Protein AF-A0A395ZBR1-F1 (afdb_monomer_lite)

Structure (mmCIF, N/CA/C/O backbone):
data_AF-A0A395ZBR1-F1
#
_entry.id   AF-A0A395ZBR1-F1
#
loop_
_atom_site.group_PDB
_atom_site.id
_atom_site.type_symbol
_atom_site.label_atom_id
_atom_site.label_alt_id
_atom_site.label_comp_id
_atom_site.label_asym_id
_atom_site.label_entity_id
_atom_site.label_seq_id
_atom_site.pdbx_PDB_ins_code
_atom_site.Cartn_x
_atom_site.Cartn_y
_atom_site.Cartn_z
_atom_site.occupancy
_atom_site.B_iso_or_equiv
_atom_site.auth_seq_id
_atom_site.auth_comp_id
_atom_site.auth_asym_id
_atom_site.auth_atom_id
_atom_site.pdbx_PDB_model_num
ATOM 1 N N . MET A 1 1 ? -22.231 4.282 11.779 1.00 78.12 1 MET A N 1
ATOM 2 C CA . MET A 1 1 ? -20.975 3.509 11.653 1.00 78.12 1 MET A CA 1
ATOM 3 C C . MET A 1 1 ? -20.021 3.958 12.745 1.00 78.12 1 MET A C 1
ATOM 5 O O . MET A 1 1 ? -20.002 5.150 13.030 1.00 78.12 1 MET A O 1
ATOM 9 N N . SER A 1 2 ? -19.269 3.043 13.358 1.00 97.19 2 SER A N 1
ATOM 10 C CA . SER A 1 2 ? -18.200 3.384 14.308 1.00 97.19 2 SER A CA 1
ATOM 11 C C . SER A 1 2 ? -16.953 3.919 13.590 1.00 97.19 2 SER A C 1
ATOM 13 O O . SER A 1 2 ? -16.771 3.684 12.395 1.00 97.19 2 SER A O 1
ATOM 15 N N . GLU A 1 3 ? -16.065 4.607 14.315 1.00 97.81 3 GLU A N 1
ATOM 16 C CA . GLU A 1 3 ? -14.800 5.120 13.761 1.00 97.81 3 GLU A CA 1
ATOM 17 C C . GLU A 1 3 ? -13.920 3.995 13.184 1.00 97.81 3 GLU A C 1
ATOM 19 O O . GLU A 1 3 ? -13.353 4.136 12.102 1.00 97.81 3 GLU A O 1
ATOM 24 N N . GLU A 1 4 ? -13.880 2.834 13.848 1.00 98.31 4 GLU A N 1
ATOM 25 C CA . GLU A 1 4 ? -13.205 1.635 13.335 1.00 98.31 4 GLU A CA 1
ATOM 26 C C . GLU A 1 4 ? -13.813 1.157 12.010 1.00 98.31 4 GLU A C 1
ATOM 28 O O . GLU A 1 4 ? -13.079 0.856 11.067 1.00 98.31 4 GLU A O 1
ATOM 33 N N . GLN A 1 5 ? -15.145 1.105 11.906 1.00 98.56 5 GLN A N 1
ATOM 34 C CA . GLN A 1 5 ? -15.807 0.694 10.664 1.00 98.56 5 GLN A CA 1
ATOM 35 C C . GLN A 1 5 ? -15.452 1.639 9.510 1.00 98.56 5 GLN A C 1
ATOM 37 O O . GLN A 1 5 ? -15.173 1.175 8.402 1.00 98.56 5 GLN A O 1
ATOM 42 N N . VAL A 1 6 ? -15.395 2.950 9.768 1.00 98.38 6 VAL A N 1
ATOM 43 C CA . VAL A 1 6 ? -14.975 3.947 8.769 1.00 98.38 6 VAL A CA 1
ATOM 44 C C . VAL A 1 6 ? -13.507 3.746 8.383 1.00 98.38 6 VAL A C 1
ATOM 46 O O . VAL A 1 6 ? -13.190 3.703 7.195 1.00 98.38 6 VAL A O 1
ATOM 49 N N . ALA A 1 7 ? -12.615 3.551 9.355 1.00 98.50 7 ALA A N 1
ATOM 50 C CA . ALA A 1 7 ? -11.192 3.329 9.107 1.00 98.50 7 ALA A CA 1
ATOM 51 C C . ALA A 1 7 ? -10.924 2.057 8.286 1.00 98.50 7 ALA A C 1
ATOM 53 O O . ALA A 1 7 ? -10.143 2.097 7.331 1.00 98.50 7 ALA A O 1
ATOM 54 N N . ARG A 1 8 ? -11.603 0.946 8.601 1.00 98.50 8 ARG A N 1
ATOM 55 C CA . ARG A 1 8 ? -11.536 -0.298 7.816 1.00 98.50 8 ARG A CA 1
ATOM 56 C C . ARG A 1 8 ? -12.042 -0.086 6.392 1.00 98.50 8 ARG A C 1
ATOM 58 O O . ARG A 1 8 ? -11.360 -0.472 5.447 1.00 98.50 8 ARG A O 1
ATOM 65 N N . THR A 1 9 ? -13.190 0.576 6.243 1.00 98.50 9 THR A N 1
ATOM 66 C CA . THR A 1 9 ? -13.805 0.842 4.934 1.00 98.50 9 THR A CA 1
ATOM 67 C C . THR A 1 9 ? -12.895 1.690 4.049 1.00 98.50 9 THR A C 1
ATOM 69 O O . THR A 1 9 ? -12.634 1.324 2.906 1.00 98.50 9 THR A O 1
ATOM 72 N N . LEU A 1 10 ? -12.354 2.793 4.572 1.00 98.25 10 LEU A N 1
ATOM 73 C CA . LEU A 1 10 ? -11.482 3.674 3.791 1.00 98.25 10 LEU A CA 1
ATOM 74 C C . LEU A 1 10 ? -10.121 3.040 3.492 1.00 98.25 10 LEU A C 1
ATOM 76 O O . LEU A 1 10 ? -9.600 3.217 2.389 1.00 98.25 10 LEU A O 1
ATOM 80 N N . ASN A 1 11 ? -9.554 2.265 4.425 1.00 98.25 11 ASN A N 1
ATOM 81 C CA . ASN A 1 11 ? -8.330 1.514 4.148 1.00 98.25 11 ASN A CA 1
ATOM 82 C C . ASN A 1 11 ? -8.552 0.481 3.034 1.00 98.25 11 ASN A C 1
ATOM 84 O O . ASN A 1 11 ? -7.708 0.366 2.145 1.00 98.25 11 ASN A O 1
ATOM 88 N N . GLN A 1 12 ? -9.690 -0.219 3.047 1.00 98.12 12 GLN A N 1
ATOM 89 C CA . GLN A 1 12 ? -10.036 -1.168 1.994 1.00 98.12 12 GLN A CA 1
ATOM 90 C C . GLN A 1 12 ? -10.236 -0.461 0.649 1.00 98.12 12 GLN A C 1
ATOM 92 O O . GLN A 1 12 ? -9.578 -0.828 -0.319 1.00 98.12 12 GLN A O 1
ATOM 97 N N . ALA A 1 13 ? -11.014 0.624 0.604 1.00 97.88 13 ALA A N 1
ATOM 98 C CA . ALA A 1 13 ? -11.223 1.399 -0.621 1.00 97.88 13 ALA A CA 1
ATOM 99 C C . ALA A 1 13 ? -9.899 1.914 -1.224 1.00 97.88 13 ALA A C 1
ATOM 101 O O . ALA A 1 13 ? -9.687 1.856 -2.438 1.00 97.88 13 ALA A O 1
ATOM 102 N N . ARG A 1 14 ? -8.956 2.359 -0.380 1.00 97.31 14 ARG A N 1
ATOM 103 C CA . ARG A 1 14 ? -7.595 2.709 -0.815 1.00 97.31 14 ARG A CA 1
ATOM 104 C C . ARG A 1 14 ? -6.878 1.511 -1.448 1.00 97.31 14 ARG A C 1
ATOM 106 O O . ARG A 1 14 ? -6.217 1.676 -2.474 1.00 97.31 14 ARG A O 1
ATOM 113 N N . ARG A 1 15 ? -6.955 0.327 -0.834 1.00 97.00 15 ARG A N 1
ATOM 114 C CA . ARG A 1 15 ? -6.324 -0.898 -1.359 1.00 97.00 15 ARG A CA 1
ATOM 115 C C . ARG A 1 15 ? -6.943 -1.317 -2.692 1.00 97.00 15 ARG A C 1
ATOM 117 O O . ARG A 1 15 ? -6.195 -1.674 -3.600 1.00 97.00 15 ARG A O 1
ATOM 124 N N . ASP A 1 16 ? -8.255 -1.171 -2.847 1.00 97.38 16 ASP A N 1
ATOM 125 C CA . ASP A 1 16 ? -8.973 -1.474 -4.089 1.00 97.38 16 ASP A CA 1
ATOM 126 C C . ASP A 1 16 ? -8.539 -0.542 -5.233 1.00 97.38 16 ASP A C 1
ATOM 128 O O . ASP A 1 16 ? -8.245 -0.997 -6.344 1.00 97.38 16 ASP A O 1
ATOM 132 N N . LEU A 1 17 ? -8.379 0.759 -4.953 1.00 96.06 17 LEU A N 1
ATOM 133 C CA . LEU A 1 17 ? -7.746 1.694 -5.893 1.00 96.06 17 LEU A CA 1
ATOM 134 C C . LEU A 1 17 ? -6.307 1.277 -6.218 1.00 96.06 17 LEU A C 1
ATOM 136 O O . LEU A 1 17 ? -5.887 1.348 -7.375 1.00 96.06 17 LEU A O 1
ATOM 140 N N . GLY A 1 18 ? -5.564 0.806 -5.214 1.00 94.94 18 GLY A N 1
ATOM 141 C CA . GLY A 1 18 ? -4.236 0.227 -5.387 1.00 94.94 18 GLY A CA 1
ATOM 142 C C . GLY A 1 18 ? -4.229 -0.895 -6.424 1.00 94.94 18 GLY A C 1
ATOM 143 O O . GLY A 1 18 ? -3.420 -0.847 -7.345 1.00 94.94 18 GLY A O 1
ATOM 144 N N . ILE A 1 19 ? -5.159 -1.850 -6.344 1.00 97.38 19 ILE A N 1
ATOM 145 C CA . ILE A 1 19 ? -5.286 -2.945 -7.322 1.00 97.38 19 ILE A CA 1
ATOM 146 C C . ILE A 1 19 ? -5.533 -2.391 -8.728 1.00 97.38 19 ILE A C 1
ATOM 148 O O . ILE A 1 19 ? -4.806 -2.741 -9.661 1.00 97.38 19 ILE A O 1
ATOM 152 N N . LYS A 1 20 ? -6.509 -1.483 -8.878 1.00 97.38 20 LYS A N 1
ATOM 153 C CA . LYS A 1 20 ? -6.843 -0.868 -10.173 1.00 97.38 20 LYS A CA 1
ATOM 154 C C . LYS A 1 20 ? -5.612 -0.248 -10.840 1.00 97.38 20 LYS A C 1
ATOM 156 O O . LYS A 1 20 ? -5.317 -0.558 -11.993 1.00 97.38 20 LYS A O 1
ATOM 161 N N . TYR A 1 21 ? -4.875 0.600 -10.121 1.00 95.50 21 TYR A N 1
ATOM 162 C CA . TYR A 1 21 ? -3.716 1.286 -10.696 1.00 95.50 21 TYR A CA 1
ATOM 163 C C . TYR A 1 21 ? -2.499 0.376 -10.854 1.00 95.50 21 TYR A C 1
ATOM 165 O O . TYR A 1 21 ? -1.737 0.554 -11.802 1.00 95.50 21 TYR A O 1
ATOM 173 N N . LYS A 1 22 ? -2.328 -0.642 -10.001 1.00 95.38 22 LYS A N 1
ATOM 174 C CA . LYS A 1 22 ? -1.290 -1.664 -10.199 1.00 95.38 22 LYS A CA 1
ATOM 175 C C . LYS A 1 22 ? -1.525 -2.447 -11.480 1.00 95.38 22 LYS 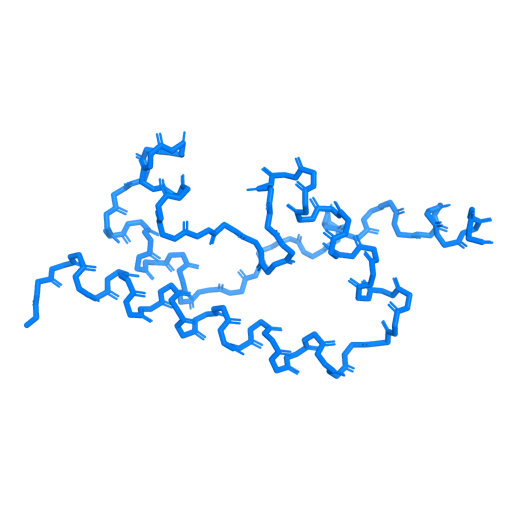A C 1
ATOM 177 O O . LYS A 1 22 ? -0.580 -2.637 -12.234 1.00 95.38 22 LYS A O 1
ATOM 182 N N . ASN A 1 23 ? -2.761 -2.826 -11.783 1.00 96.69 23 ASN A N 1
ATOM 183 C CA . ASN A 1 23 ? -3.072 -3.527 -13.029 1.00 96.69 23 ASN A CA 1
ATOM 184 C C . ASN A 1 23 ? -2.756 -2.687 -14.278 1.00 96.69 23 ASN A C 1
ATOM 186 O O . ASN A 1 23 ? -2.341 -3.252 -15.283 1.00 96.69 23 ASN A O 1
ATOM 190 N N . AL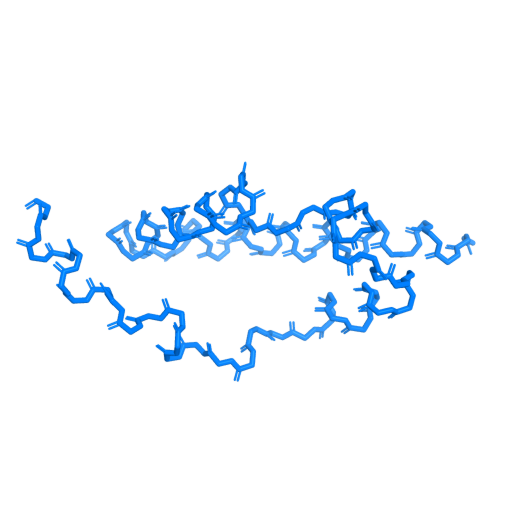A A 1 24 ? -2.869 -1.358 -14.189 1.00 97.62 24 ALA A N 1
ATOM 191 C CA . ALA A 1 24 ? -2.481 -0.430 -15.254 1.00 97.62 24 ALA A CA 1
ATOM 192 C C . ALA A 1 24 ? -0.979 -0.066 -15.267 1.00 97.62 24 ALA A C 1
ATOM 194 O O . ALA A 1 24 ? -0.507 0.561 -16.212 1.00 97.62 24 ALA A O 1
ATOM 195 N N . THR A 1 25 ? -0.220 -0.416 -14.225 1.00 96.06 25 THR A N 1
ATOM 196 C CA . THR A 1 25 ? 1.212 -0.095 -14.120 1.00 96.06 25 THR A CA 1
ATOM 197 C C . THR A 1 25 ? 2.034 -1.077 -14.967 1.00 96.06 25 THR A C 1
ATOM 199 O O . THR A 1 25 ? 1.799 -2.285 -14.851 1.00 96.06 25 THR A O 1
ATOM 202 N N . PRO A 1 26 ? 3.032 -0.616 -15.754 1.00 97.69 26 PRO A N 1
ATOM 203 C CA . PRO A 1 26 ? 3.953 -1.501 -16.467 1.00 97.69 26 PRO A CA 1
ATOM 204 C C . PRO A 1 26 ? 4.565 -2.552 -15.542 1.00 97.69 26 PRO A C 1
ATOM 206 O O . PRO A 1 26 ? 4.955 -2.239 -14.414 1.00 97.69 26 PRO A O 1
ATOM 209 N N . GLN A 1 27 ? 4.653 -3.794 -16.022 1.00 97.62 27 GLN A N 1
ATOM 210 C CA . GLN A 1 27 ? 5.000 -4.940 -15.181 1.00 97.62 27 GLN A CA 1
ATOM 211 C C . GLN A 1 27 ? 6.299 -4.748 -14.376 1.00 97.62 27 GLN A C 1
ATOM 21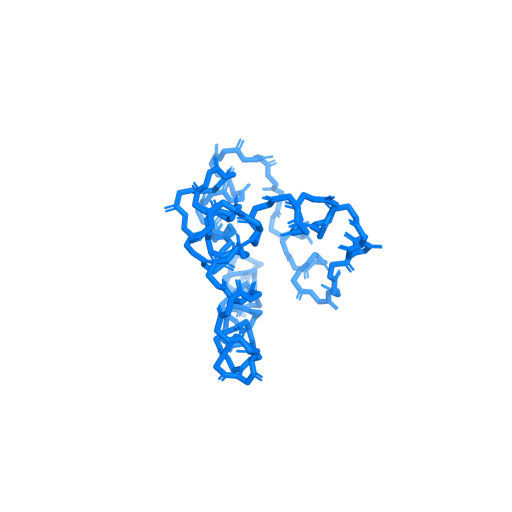3 O O . GLN A 1 27 ? 6.226 -4.934 -13.163 1.00 97.62 27 GLN A O 1
ATOM 218 N N . PRO A 1 28 ? 7.435 -4.292 -14.947 1.00 97.69 28 PRO A N 1
ATOM 219 C CA . PRO A 1 28 ? 8.662 -4.140 -14.161 1.00 97.69 28 PRO A CA 1
ATOM 220 C C . PRO A 1 28 ? 8.498 -3.169 -12.984 1.00 97.69 28 PRO A C 1
ATOM 222 O O . PRO A 1 28 ? 8.908 -3.451 -11.862 1.00 97.69 28 PRO A O 1
ATOM 225 N N . LEU A 1 29 ? 7.814 -2.044 -13.206 1.00 97.44 29 LEU A N 1
ATOM 226 C CA . LEU A 1 29 ? 7.544 -1.064 -12.154 1.00 97.44 29 LEU A CA 1
ATOM 227 C C . LEU A 1 29 ? 6.558 -1.603 -11.106 1.00 97.44 29 LEU A C 1
ATOM 229 O O . LEU A 1 29 ? 6.695 -1.333 -9.910 1.00 97.44 29 LEU A O 1
ATOM 233 N N . ARG A 1 30 ? 5.554 -2.376 -11.531 1.00 97.75 30 ARG A N 1
ATOM 234 C CA . ARG A 1 30 ? 4.614 -3.034 -10.616 1.00 97.75 30 ARG A CA 1
ATOM 235 C C . ARG A 1 30 ? 5.328 -4.034 -9.712 1.00 97.75 30 ARG A C 1
ATOM 237 O O . ARG A 1 30 ? 5.097 -3.999 -8.502 1.00 97.75 30 ARG A O 1
ATOM 244 N N . ASP A 1 31 ? 6.173 -4.877 -10.290 1.00 98.12 31 ASP A N 1
ATOM 245 C CA . ASP A 1 31 ? 6.878 -5.950 -9.593 1.00 98.12 31 ASP A CA 1
ATOM 246 C C . ASP A 1 31 ? 7.880 -5.374 -8.584 1.00 98.12 31 ASP A C 1
ATOM 248 O O . ASP A 1 31 ? 7.869 -5.779 -7.419 1.00 98.12 31 ASP A O 1
ATOM 252 N N . TYR A 1 32 ? 8.609 -4.317 -8.962 1.00 98.12 32 TYR A N 1
ATOM 253 C CA . TYR A 1 32 ? 9.438 -3.549 -8.032 1.00 98.12 32 TYR A CA 1
ATOM 254 C C . TYR A 1 32 ? 8.637 -3.029 -6.830 1.00 98.12 32 TYR A C 1
ATOM 256 O O . TYR A 1 32 ? 9.024 -3.221 -5.674 1.00 98.12 32 TYR A O 1
ATOM 264 N N . ILE A 1 33 ? 7.483 -2.394 -7.072 1.00 97.38 33 ILE A N 1
ATOM 265 C CA . ILE A 1 33 ? 6.674 -1.849 -5.975 1.00 97.38 33 ILE A CA 1
ATOM 266 C C . ILE A 1 33 ? 6.114 -2.975 -5.091 1.00 97.38 33 ILE A C 1
ATOM 268 O O . ILE A 1 33 ? 6.036 -2.803 -3.873 1.00 97.38 33 ILE A O 1
ATOM 272 N N . TYR A 1 34 ? 5.752 -4.127 -5.661 1.00 97.81 34 TYR A N 1
ATOM 273 C CA . TYR A 1 34 ? 5.358 -5.297 -4.875 1.00 97.81 34 TYR A CA 1
ATOM 274 C C . TYR A 1 34 ? 6.495 -5.804 -3.996 1.00 97.81 34 TYR A C 1
ATOM 276 O O . TYR A 1 34 ? 6.251 -6.084 -2.824 1.00 97.81 34 TYR A O 1
ATOM 284 N N . GLU A 1 35 ? 7.723 -5.864 -4.500 1.00 97.75 35 GLU A N 1
ATOM 285 C CA . GLU A 1 35 ? 8.876 -6.272 -3.701 1.00 97.75 35 GLU A CA 1
ATOM 286 C C . GLU A 1 35 ? 9.155 -5.289 -2.552 1.00 97.75 35 GLU A C 1
ATOM 288 O O . GLU A 1 35 ? 9.350 -5.703 -1.405 1.00 97.75 35 GLU A O 1
ATOM 293 N N . VAL A 1 36 ? 9.114 -3.980 -2.823 1.00 96.81 36 VAL A N 1
ATOM 294 C CA . VAL A 1 36 ? 9.277 -2.946 -1.788 1.00 96.81 36 VAL A CA 1
ATOM 295 C C . VAL A 1 36 ? 8.178 -3.052 -0.727 1.00 96.81 36 VAL A C 1
ATOM 297 O O . VAL A 1 36 ? 8.467 -2.999 0.472 1.00 96.81 36 VAL A O 1
ATOM 300 N N . ASN A 1 37 ? 6.922 -3.231 -1.141 1.00 96.69 37 ASN A N 1
ATOM 301 C CA . ASN A 1 37 ? 5.797 -3.362 -0.219 1.00 96.69 37 ASN A CA 1
ATOM 302 C C . ASN A 1 37 ? 5.877 -4.651 0.610 1.00 96.69 37 ASN A C 1
ATOM 304 O O . ASN A 1 37 ? 5.670 -4.598 1.823 1.00 96.69 37 ASN A O 1
ATOM 308 N N . MET A 1 38 ? 6.257 -5.778 0.001 1.00 98.00 38 MET A N 1
ATOM 309 C CA . MET A 1 38 ? 6.483 -7.034 0.718 1.00 98.00 38 MET A CA 1
ATOM 310 C C . MET A 1 38 ? 7.571 -6.881 1.781 1.00 98.00 38 MET A C 1
ATOM 312 O O . MET A 1 38 ? 7.351 -7.272 2.924 1.00 98.00 38 MET A O 1
ATOM 316 N N . ARG A 1 39 ? 8.701 -6.237 1.459 1.00 96.44 39 ARG A N 1
ATOM 317 C CA . ARG A 1 39 ? 9.775 -5.977 2.434 1.00 96.44 39 ARG A CA 1
ATOM 318 C C . ARG A 1 39 ? 9.332 -5.076 3.591 1.00 96.44 39 ARG A C 1
ATOM 320 O O . ARG A 1 39 ? 9.746 -5.293 4.725 1.00 96.44 39 ARG A O 1
ATOM 327 N N . ARG A 1 40 ? 8.506 -4.058 3.325 1.00 94.94 40 ARG A N 1
ATOM 328 C CA . ARG A 1 40 ? 8.069 -3.076 4.339 1.00 94.94 40 ARG A CA 1
ATOM 329 C C . ARG A 1 40 ? 6.908 -3.564 5.208 1.00 94.94 40 ARG A C 1
ATOM 331 O O . ARG A 1 40 ? 6.836 -3.210 6.387 1.00 94.94 40 ARG A O 1
ATOM 338 N N . TYR A 1 41 ? 5.974 -4.300 4.614 1.00 95.62 41 TYR A N 1
ATOM 339 C CA . TYR A 1 41 ? 4.657 -4.566 5.200 1.00 95.62 41 TYR A CA 1
ATOM 340 C C . TYR A 1 41 ? 4.287 -6.050 5.242 1.00 95.62 41 TYR A C 1
ATOM 342 O O . TYR A 1 41 ? 3.323 -6.394 5.919 1.00 95.62 41 TYR A O 1
ATOM 350 N N . GLY A 1 42 ? 5.007 -6.917 4.523 1.00 97.12 42 GLY A N 1
ATOM 351 C CA . GLY A 1 42 ? 4.611 -8.314 4.323 1.00 97.12 42 GLY A CA 1
ATOM 352 C C . GLY A 1 42 ? 3.390 -8.483 3.411 1.00 97.12 42 GLY A C 1
ATOM 353 O O . GLY A 1 42 ? 2.779 -9.545 3.406 1.00 97.12 42 GLY A O 1
ATOM 354 N N . ASP A 1 43 ? 3.017 -7.447 2.653 1.00 97.50 43 ASP A N 1
ATOM 355 C CA . ASP A 1 43 ? 1.823 -7.420 1.804 1.00 97.50 43 ASP A CA 1
ATOM 356 C C . ASP A 1 43 ? 2.104 -6.621 0.525 1.00 97.50 43 ASP A C 1
ATOM 358 O O . ASP A 1 43 ? 2.634 -5.512 0.587 1.00 97.50 43 ASP A O 1
ATOM 362 N N . LYS A 1 44 ? 1.733 -7.166 -0.641 1.00 96.38 44 LYS A N 1
ATOM 363 C CA . LYS A 1 44 ? 2.024 -6.564 -1.956 1.00 96.38 44 LYS A CA 1
ATOM 364 C C . LYS A 1 44 ? 1.299 -5.234 -2.187 1.00 96.38 44 LYS A C 1
ATOM 366 O O . LYS A 1 44 ? 1.826 -4.354 -2.871 1.00 96.38 44 LYS A O 1
ATOM 371 N N . LEU A 1 45 ? 0.102 -5.060 -1.632 1.00 95.25 45 LEU A N 1
ATOM 372 C CA . LEU A 1 45 ? -0.712 -3.852 -1.802 1.00 95.25 45 LEU A CA 1
ATOM 373 C C . LEU A 1 45 ? -0.365 -2.762 -0.777 1.00 95.25 45 LEU A C 1
ATOM 375 O O . LEU A 1 45 ? -0.797 -1.619 -0.928 1.00 95.25 45 LEU A O 1
ATOM 379 N N . GLY A 1 46 ? 0.449 -3.090 0.227 1.00 95.06 46 GLY A N 1
ATOM 380 C CA . GLY A 1 46 ? 0.885 -2.177 1.276 1.00 95.06 46 GLY A CA 1
ATOM 381 C C . GLY A 1 46 ? 0.258 -2.513 2.633 1.00 95.06 46 GLY A C 1
ATOM 382 O O . GLY A 1 46 ? -0.238 -3.619 2.835 1.00 95.06 46 GLY A O 1
ATOM 383 N N . PRO A 1 47 ? 0.257 -1.582 3.599 1.00 96.81 47 PRO A N 1
ATOM 384 C CA . PRO A 1 47 ? -0.190 -1.889 4.951 1.00 96.81 47 PRO A CA 1
ATOM 385 C C . PRO A 1 47 ? -1.701 -2.173 5.003 1.00 96.81 47 PRO A C 1
ATOM 387 O O . PRO A 1 47 ? -2.511 -1.427 4.447 1.00 96.81 47 PRO A O 1
ATOM 390 N N . THR A 1 48 ? -2.079 -3.241 5.703 1.00 98.00 48 THR A N 1
ATOM 391 C CA . THR A 1 48 ? -3.473 -3.547 6.062 1.00 98.00 48 THR A CA 1
ATOM 392 C C . THR A 1 48 ? -3.913 -2.716 7.270 1.00 98.00 48 THR A C 1
ATOM 394 O O . THR A 1 48 ? -3.072 -2.207 8.016 1.00 98.00 48 THR A O 1
ATOM 397 N N . TYR A 1 49 ? -5.222 -2.608 7.512 1.00 98.38 49 TYR A N 1
ATOM 398 C CA . TYR A 1 49 ? -5.752 -2.004 8.742 1.00 98.38 49 TYR A CA 1
ATOM 399 C C . TYR A 1 49 ? -5.094 -2.603 9.999 1.00 98.38 49 TYR A C 1
ATOM 401 O O . TYR A 1 49 ? -4.587 -1.872 10.849 1.00 98.38 49 TYR A O 1
ATOM 409 N N . ASP A 1 50 ? -5.009 -3.933 10.070 1.00 98.25 50 ASP A N 1
ATOM 410 C CA . ASP A 1 50 ? -4.400 -4.646 11.194 1.00 98.25 50 ASP A CA 1
ATOM 411 C C . ASP A 1 50 ? -2.915 -4.307 11.371 1.00 98.25 50 ASP A C 1
ATOM 413 O O . ASP A 1 50 ? -2.471 -4.107 12.501 1.00 98.25 50 ASP A O 1
ATOM 417 N N . TYR A 1 51 ? -2.148 -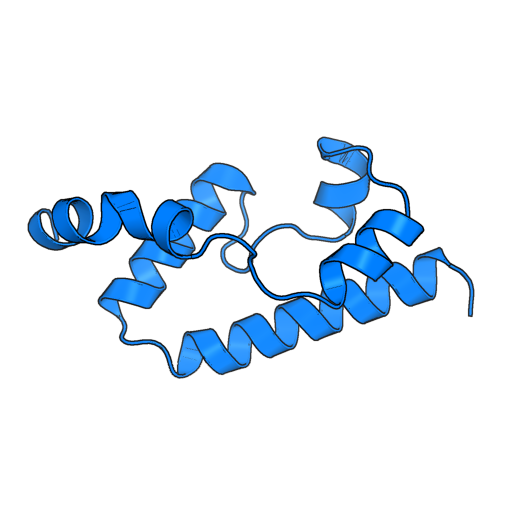4.177 10.283 1.00 98.31 51 TYR A N 1
ATOM 418 C CA . TYR A 1 51 ? -0.758 -3.720 10.354 1.00 98.31 51 TYR A CA 1
ATOM 419 C C . TYR A 1 51 ? -0.670 -2.290 10.915 1.00 98.31 51 TYR A C 1
ATOM 421 O O . TYR A 1 51 ? 0.171 -1.998 11.769 1.00 98.31 51 TYR A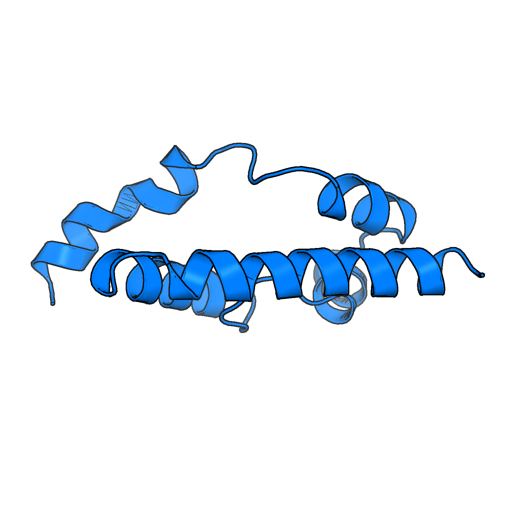 O 1
ATOM 429 N N . LEU A 1 52 ? -1.551 -1.389 10.469 1.00 98.25 52 LEU A N 1
ATOM 430 C CA . LEU A 1 52 ? -1.555 0.007 10.918 1.00 98.25 52 LEU A CA 1
ATOM 431 C C . LEU A 1 52 ? -1.887 0.128 12.413 1.00 98.25 52 LEU A C 1
ATOM 433 O O . LEU A 1 52 ? -1.217 0.885 13.116 1.00 98.25 52 LEU A O 1
ATOM 437 N N . ILE A 1 53 ? -2.848 -0.653 12.907 1.00 98.25 53 ILE A N 1
ATOM 438 C CA . ILE A 1 53 ? -3.222 -0.685 14.327 1.00 98.25 53 ILE A CA 1
ATOM 439 C C . ILE A 1 53 ? -2.157 -1.398 15.172 1.00 98.25 53 ILE A C 1
ATOM 441 O O . ILE A 1 53 ? -1.663 -0.845 16.153 1.00 98.25 53 ILE A O 1
ATOM 445 N N . LYS A 1 54 ? -1.781 -2.630 14.811 1.00 98.00 54 LYS A N 1
ATOM 446 C CA . LYS A 1 54 ? -0.988 -3.516 15.682 1.00 98.00 54 LYS A CA 1
ATOM 447 C C . LYS A 1 54 ? 0.510 -3.217 15.625 1.00 98.00 54 LYS A C 1
ATOM 449 O O . LYS A 1 54 ? 1.172 -3.239 16.660 1.00 98.00 54 LYS A O 1
ATOM 454 N N . VAL A 1 55 ? 1.037 -2.919 14.435 1.00 97.62 55 VAL A N 1
ATOM 455 C CA . VAL A 1 55 ? 2.480 -2.709 14.213 1.00 97.62 55 VAL A CA 1
ATOM 456 C C . VAL A 1 55 ? 2.832 -1.228 14.282 1.00 97.62 55 VAL A C 1
ATOM 458 O O . VAL A 1 55 ? 3.776 -0.850 14.969 1.00 97.62 55 VAL A O 1
ATOM 461 N N . LYS A 1 56 ? 2.070 -0.371 13.591 1.00 97.25 56 LYS A N 1
ATOM 462 C CA . LYS A 1 56 ? 2.338 1.077 13.556 1.00 97.25 56 LYS A CA 1
ATOM 463 C C . LYS A 1 56 ? 1.674 1.869 14.681 1.00 97.25 56 LYS A C 1
ATOM 465 O O . LYS A 1 56 ? 1.977 3.052 14.795 1.00 97.25 56 LYS A O 1
ATOM 470 N N . ARG A 1 57 ? 0.803 1.245 15.487 1.00 98.19 57 ARG A N 1
ATOM 471 C CA . ARG A 1 57 ? 0.095 1.882 16.615 1.00 98.19 57 ARG A CA 1
ATOM 472 C C . ARG A 1 57 ? -0.655 3.160 16.215 1.00 98.19 57 ARG A C 1
ATOM 474 O O . ARG A 1 57 ? -0.747 4.097 17.000 1.00 98.19 57 ARG A O 1
ATOM 481 N N . LYS A 1 58 ? -1.177 3.204 14.986 1.00 98.12 58 LYS A N 1
ATOM 482 C CA . LYS A 1 58 ? -1.999 4.321 14.506 1.00 98.12 58 LYS A CA 1
ATOM 483 C C . LYS A 1 58 ? -3.369 4.319 15.178 1.00 98.12 58 LYS A C 1
ATOM 485 O O . LYS A 1 58 ? -3.895 3.254 15.487 1.00 98.12 58 LYS A O 1
ATOM 490 N N . SER A 1 59 ? -3.969 5.497 15.326 1.00 98.56 59 SER A N 1
ATOM 491 C CA . SER A 1 59 ? -5.394 5.605 15.654 1.00 98.56 59 SER A CA 1
ATOM 492 C C . SER A 1 59 ? -6.267 5.356 14.417 1.00 98.56 59 SER A C 1
ATOM 494 O O . SER A 1 59 ? -5.804 5.464 13.276 1.00 98.56 59 SER A O 1
ATOM 496 N N . ASN A 1 60 ? -7.555 5.075 14.623 1.00 98.62 60 ASN A N 1
ATOM 497 C CA . ASN A 1 60 ? -8.511 4.989 13.519 1.00 98.62 60 ASN A CA 1
ATOM 498 C C . ASN A 1 60 ? -8.584 6.307 12.735 1.00 98.62 60 ASN A C 1
ATOM 500 O O . ASN A 1 60 ? -8.549 6.280 11.505 1.00 98.62 60 ASN A O 1
ATOM 504 N N . MET A 1 61 ? -8.558 7.458 13.415 1.00 98.31 61 MET A N 1
ATOM 505 C CA . MET A 1 61 ? -8.467 8.764 12.753 1.00 98.31 61 MET A CA 1
ATOM 506 C C . MET A 1 61 ? -7.208 8.943 11.892 1.00 98.31 61 MET A C 1
ATOM 508 O O . MET A 1 61 ? -7.298 9.519 10.805 1.00 98.31 61 MET A O 1
ATOM 512 N N . ASP A 1 62 ? -6.046 8.429 12.305 1.00 98.31 62 ASP A N 1
ATOM 513 C CA . ASP A 1 62 ? -4.836 8.472 11.468 1.00 98.31 62 ASP A CA 1
ATOM 514 C C . ASP A 1 62 ? -4.987 7.612 10.209 1.00 98.31 62 ASP A C 1
ATOM 516 O O . ASP A 1 62 ? -4.510 7.978 9.128 1.00 98.31 62 ASP A O 1
ATOM 520 N N . ILE A 1 63 ? -5.644 6.456 10.334 1.00 98.50 63 ILE A N 1
ATOM 521 C CA . ILE A 1 63 ? -5.923 5.559 9.207 1.00 98.50 63 ILE A CA 1
ATOM 522 C C . ILE A 1 63 ? -6.911 6.219 8.246 1.00 98.50 63 ILE A C 1
ATOM 524 O O . ILE A 1 63 ? -6.659 6.209 7.042 1.00 98.50 63 ILE A O 1
ATOM 528 N N . ILE A 1 64 ? -7.970 6.847 8.758 1.00 98.31 64 ILE A N 1
ATOM 529 C CA . ILE A 1 64 ? -8.944 7.609 7.965 1.00 98.31 64 ILE A CA 1
ATOM 530 C C . ILE A 1 64 ? -8.231 8.713 7.178 1.00 98.31 64 ILE A C 1
ATOM 532 O O . ILE A 1 64 ? -8.302 8.731 5.950 1.00 98.31 64 ILE A O 1
ATOM 536 N N . LYS A 1 65 ? -7.466 9.578 7.859 1.00 97.31 65 LYS A N 1
ATOM 537 C CA . LYS A 1 65 ? -6.747 10.692 7.217 1.00 97.31 65 LYS A CA 1
ATOM 538 C C . LYS A 1 65 ? -5.765 10.207 6.153 1.00 97.31 65 LYS A C 1
ATOM 540 O O . LYS A 1 65 ? -5.764 10.720 5.039 1.00 97.31 65 LYS A O 1
ATOM 545 N N . SER A 1 66 ? -4.942 9.208 6.480 1.00 95.69 66 SER A N 1
ATOM 546 C CA . SER A 1 66 ? -3.928 8.700 5.544 1.00 95.69 66 SER A CA 1
ATOM 547 C C . SER A 1 66 ? -4.495 7.833 4.417 1.00 95.69 66 SER A C 1
ATOM 549 O O . SER A 1 66 ? -3.835 7.670 3.392 1.00 95.69 66 SER A O 1
ATOM 551 N N . SER A 1 67 ? -5.710 7.295 4.557 1.00 97.00 67 SER A N 1
ATOM 552 C CA . SER A 1 67 ? -6.368 6.564 3.469 1.00 97.00 67 SER A CA 1
ATOM 553 C C . SER A 1 67 ? -6.870 7.494 2.367 1.00 97.00 67 SER A C 1
ATOM 555 O O . SER A 1 67 ? -6.874 7.093 1.205 1.00 97.00 67 SER A O 1
ATOM 557 N N . SER A 1 68 ? -7.187 8.742 2.716 1.00 93.88 68 SER A N 1
ATOM 558 C CA . SER A 1 68 ? -7.720 9.767 1.812 1.00 93.88 68 SER A CA 1
ATOM 559 C C . SER A 1 68 ? -6.656 10.576 1.057 1.00 93.88 68 SER A C 1
ATOM 561 O O . SER A 1 68 ? -7.003 11.531 0.367 1.00 93.88 68 SER A O 1
ATOM 563 N N . THR A 1 69 ? -5.368 10.235 1.172 1.00 92.38 69 THR A N 1
ATOM 564 C CA . THR A 1 69 ? -4.273 10.971 0.515 1.00 92.38 69 THR A CA 1
ATOM 565 C C . THR A 1 69 ? -3.354 10.051 -0.299 1.00 92.38 69 THR A C 1
ATOM 567 O O . THR A 1 69 ? -3.141 8.894 0.077 1.00 92.38 69 THR A O 1
ATOM 570 N N . PRO A 1 70 ? -2.787 10.509 -1.431 1.00 89.06 70 PRO A N 1
ATOM 571 C CA . PRO A 1 70 ? -1.806 9.729 -2.188 1.00 89.06 70 PRO A CA 1
ATOM 572 C C . PRO A 1 70 ? -0.483 9.577 -1.417 1.00 89.06 70 PRO A C 1
ATOM 574 O O . PRO A 1 70 ? -0.285 10.166 -0.355 1.00 89.06 70 PRO A O 1
ATOM 577 N N . ASN A 1 71 ? 0.443 8.765 -1.942 1.00 87.25 71 ASN A N 1
ATOM 578 C CA . ASN A 1 71 ? 1.810 8.741 -1.416 1.00 87.25 71 ASN A CA 1
ATOM 579 C C . ASN A 1 71 ? 2.433 10.139 -1.573 1.00 87.25 71 ASN A C 1
ATOM 581 O O . ASN A 1 71 ? 2.504 10.649 -2.687 1.00 87.25 71 ASN A O 1
ATOM 585 N N . SER A 1 72 ? 2.874 10.740 -0.467 1.00 88.31 72 SER A N 1
ATOM 586 C CA . SER A 1 72 ? 3.420 12.099 -0.444 1.00 88.31 72 SER A CA 1
ATOM 587 C C . SER A 1 72 ? 4.815 12.215 -1.055 1.00 88.31 72 SER A C 1
ATOM 589 O O . SER A 1 72 ? 5.236 13.321 -1.370 1.00 88.31 72 SER A O 1
ATOM 591 N N . ASN A 1 73 ? 5.540 11.103 -1.214 1.00 91.69 73 ASN A N 1
ATOM 592 C CA . ASN A 1 73 ? 6.8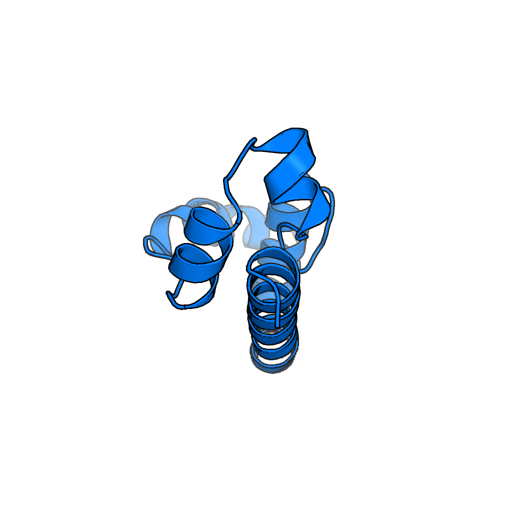71 11.100 -1.812 1.00 91.69 73 ASN A CA 1
ATOM 593 C C . ASN A 1 73 ? 7.051 9.864 -2.704 1.00 91.69 73 ASN A C 1
ATOM 595 O O . ASN A 1 73 ? 7.423 8.777 -2.243 1.00 91.69 73 ASN A O 1
ATOM 599 N N . ILE A 1 74 ? 6.719 10.030 -3.986 1.00 89.88 74 ILE A N 1
ATOM 600 C CA . ILE A 1 74 ? 6.852 8.970 -4.986 1.00 89.88 74 ILE A CA 1
ATOM 601 C C . ILE A 1 74 ? 8.317 8.719 -5.352 1.00 89.88 74 ILE A C 1
ATOM 603 O O . ILE A 1 74 ? 8.701 7.562 -5.493 1.00 89.88 74 ILE A O 1
ATOM 607 N N . ASP A 1 75 ? 9.148 9.759 -5.388 1.00 93.06 75 ASP A N 1
ATOM 608 C CA . ASP A 1 75 ? 10.566 9.644 -5.744 1.00 93.06 75 ASP A CA 1
ATOM 609 C C . ASP A 1 75 ? 11.305 8.747 -4.751 1.00 93.06 75 ASP A C 1
ATOM 611 O O . ASP A 1 75 ? 12.026 7.834 -5.139 1.00 93.06 75 ASP A O 1
ATOM 615 N N . ASN A 1 76 ? 11.022 8.894 -3.455 1.00 93.62 76 ASN A N 1
ATOM 616 C CA . ASN A 1 76 ? 11.579 8.020 -2.425 1.00 93.62 76 ASN A CA 1
ATOM 617 C C . ASN A 1 76 ? 11.067 6.568 -2.516 1.00 93.62 76 ASN A C 1
ATOM 619 O O . ASN A 1 76 ? 11.743 5.641 -2.073 1.00 93.62 76 ASN A O 1
ATOM 623 N N . LEU A 1 77 ? 9.866 6.334 -3.063 1.00 92.06 77 LEU A N 1
ATOM 624 C CA . LEU A 1 77 ? 9.417 4.968 -3.354 1.00 92.06 77 LEU A CA 1
ATOM 625 C C . LEU A 1 77 ? 10.204 4.371 -4.526 1.00 92.06 77 LEU A C 1
ATOM 627 O O . LEU A 1 77 ? 10.469 3.173 -4.502 1.00 92.06 77 LEU A O 1
ATOM 631 N N . LEU A 1 78 ? 10.544 5.188 -5.524 1.00 95.44 78 LEU A N 1
ATOM 632 C CA . LEU A 1 78 ? 11.142 4.761 -6.790 1.00 95.44 78 LEU A CA 1
ATOM 633 C C . LEU A 1 78 ? 12.670 4.873 -6.839 1.00 95.44 78 LEU A C 1
ATOM 635 O O . LEU A 1 78 ? 13.265 4.445 -7.823 1.00 95.44 78 LEU A O 1
ATOM 639 N N . LEU A 1 79 ? 13.306 5.374 -5.778 1.00 95.50 79 LEU A N 1
ATOM 640 C CA . LEU A 1 79 ? 14.742 5.664 -5.727 1.00 95.50 79 LEU A CA 1
ATOM 641 C C . LEU A 1 79 ? 15.635 4.483 -6.151 1.00 95.50 79 LEU A C 1
ATOM 643 O O . LEU A 1 79 ? 16.675 4.693 -6.760 1.00 95.50 79 LEU A O 1
ATOM 647 N N . GLY A 1 80 ? 15.235 3.242 -5.855 1.00 96.19 80 GLY A N 1
ATOM 648 C CA . GLY A 1 80 ? 15.995 2.036 -6.212 1.00 96.19 80 GLY A CA 1
ATOM 649 C C . GLY A 1 80 ? 15.497 1.307 -7.462 1.00 96.19 80 GLY A C 1
ATOM 650 O O . GLY A 1 80 ? 15.913 0.173 -7.690 1.00 96.19 80 GLY A O 1
ATOM 651 N N . PHE A 1 81 ? 14.568 1.887 -8.228 1.00 97.94 81 PHE A N 1
ATOM 652 C CA . PHE A 1 81 ? 13.926 1.189 -9.343 1.00 97.94 81 PHE A CA 1
ATOM 653 C C . PHE A 1 81 ? 14.896 0.903 -10.490 1.00 97.94 81 PHE A C 1
ATOM 655 O O . PHE A 1 81 ? 14.922 -0.213 -10.997 1.00 97.94 81 PHE A O 1
ATOM 662 N N . GLU A 1 82 ? 15.714 1.882 -10.881 1.00 97.44 82 GLU A N 1
ATOM 663 C CA . GLU A 1 82 ? 16.644 1.720 -12.002 1.00 97.44 82 GLU A CA 1
ATOM 664 C C . GLU A 1 82 ? 17.675 0.619 -11.727 1.00 97.44 82 GLU A C 1
ATOM 666 O O . GLU A 1 82 ? 17.899 -0.260 -12.558 1.00 97.44 82 GLU A O 1
ATOM 671 N N . GLU A 1 83 ? 18.273 0.634 -10.536 1.00 97.88 83 GLU A N 1
ATOM 672 C CA . GLU A 1 83 ? 19.231 -0.390 -10.128 1.00 97.88 83 GLU A CA 1
ATOM 673 C C . GLU A 1 83 ? 18.574 -1.771 -10.043 1.00 97.88 83 GLU A C 1
ATOM 675 O O . GLU A 1 83 ? 19.150 -2.757 -10.500 1.00 97.88 83 GLU A O 1
ATOM 680 N N . TRP A 1 84 ? 17.356 -1.850 -9.502 1.00 97.94 84 TRP A N 1
ATOM 681 C CA . TRP A 1 84 ? 16.591 -3.093 -9.465 1.00 97.94 84 TRP A CA 1
ATOM 682 C C . TRP A 1 84 ? 16.297 -3.626 -10.872 1.00 97.94 84 TRP A C 1
ATOM 684 O O . TRP A 1 84 ? 16.456 -4.823 -11.105 1.00 97.94 84 TRP A O 1
ATOM 694 N N . LEU A 1 85 ? 15.932 -2.749 -11.815 1.00 97.94 85 LEU A N 1
ATOM 695 C CA . LEU A 1 85 ? 15.606 -3.117 -13.194 1.00 97.94 85 LEU A CA 1
ATOM 696 C C . LEU A 1 85 ? 16.820 -3.687 -13.937 1.00 97.94 85 LEU A C 1
ATOM 698 O O . LEU A 1 85 ? 16.675 -4.642 -14.691 1.00 97.94 85 LEU A O 1
ATOM 702 N N . ARG A 1 86 ? 18.020 -3.145 -13.693 1.00 97.81 86 ARG A N 1
ATOM 703 C CA . ARG A 1 86 ? 19.278 -3.647 -14.279 1.00 97.81 86 ARG A CA 1
ATOM 704 C C . ARG A 1 86 ? 19.669 -5.050 -13.796 1.00 97.81 86 ARG A C 1
ATOM 706 O O . ARG A 1 86 ? 20.536 -5.662 -14.409 1.00 97.81 86 ARG A O 1
ATOM 713 N N . ARG A 1 87 ? 19.097 -5.526 -12.684 1.00 95.69 87 ARG A N 1
ATOM 714 C CA . ARG A 1 87 ? 19.388 -6.841 -12.083 1.00 95.69 87 ARG A CA 1
ATOM 715 C C . ARG A 1 87 ? 18.394 -7.936 -12.490 1.00 95.69 87 ARG A C 1
ATOM 717 O O . ARG A 1 87 ? 18.547 -9.056 -12.008 1.00 95.69 87 ARG A O 1
ATOM 724 N N . GLN A 1 88 ? 17.365 -7.597 -13.271 1.00 87.94 88 GLN A N 1
ATOM 725 C CA . GLN A 1 88 ? 16.352 -8.551 -13.736 1.00 87.94 88 GLN A CA 1
ATOM 726 C C . GLN A 1 88 ? 16.868 -9.425 -14.878 1.00 87.94 88 GLN A C 1
ATOM 728 O O . GLN A 1 88 ? 17.741 -8.949 -15.638 1.00 87.94 88 GLN A O 1
#

Secondary structure (DSSP, 8-state):
--HHHHHHHHHHHHHHHHHHHHHHS-HHHHHHHHHHHHHHHSSTT---HHHHHHTT---HHHHHHHHTS--S-HHHHHTTHHHHHHT-

Sequence (88 aa):
MSEEQVARTLNQARRDLGIKYKNATPQPLRDYIYEVNMRRYGDKLGPTYDYLIKVKRKSNMDIIKSSSTPNSNIDNLLLGFEEWLRRQ

Organism: NCBI:txid39491

pLDDT: mean 96.33, std 3.17, range [78.12, 98.62]

Foldseek 3Di:
DDLLVLLQVLQVVLLVVLVVVLVVDDPLVLVLQQVVQCVVDVGSSHHHPCCCCPVVVDDSVRSNVVSPDDDPDVCVSCVCSVVSVVVD

Radius of gyration: 14.16 Å; chains: 1; bounding box: 40×21×33 Å